Protein AF-A0A3N5I2E5-F1 (afdb_monomer_lite)

Sequence (181 aa):
MSFWFCRWCCCWPRWPGCSPPPSPIAPMSVATSPRKRFATESLMSSRHLLIALGVLLFNGLGLAAAVAEERPREEITATFSILAVDPETGTVGMAVASKYPAVGKVVGYVRAGVGGICTQHYHVPAWGEPALDALAAGAPPEQVIADLLRDDPGREMRQLAVIDMSGRAAVHNPTTAPPAS

pL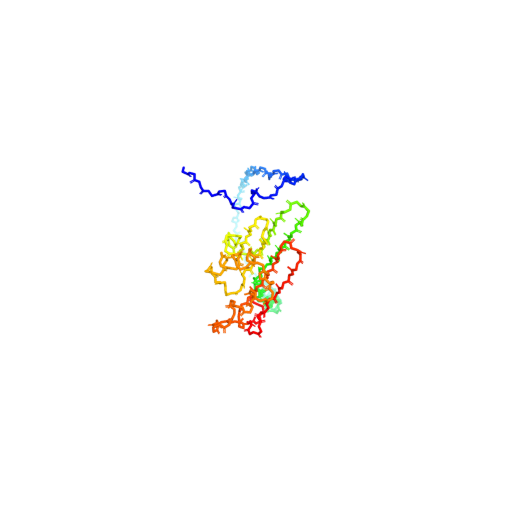DDT: mean 74.27, std 23.31, range [24.11, 98.44]

Secondary structure (DSSP, 8-state):
------TTSSSS---TT-PPPPPPPPPPPPPPPPPP---------HHHHHHHHHHHHHHHHHHHTT------------EEEEEEEETTTTEEEEEEEESSTTHHHHHEEEETTTEEEEEESS--GGGHHHHHHHHHTT--HHHHHHHHHTT-TTGGG-EEEEEETTS-EEEE--SSPPS--

Structure (mmCIF, N/CA/C/O backbone):
data_AF-A0A3N5I2E5-F1
#
_entry.id   AF-A0A3N5I2E5-F1
#
loop_
_atom_site.group_PDB
_atom_site.id
_atom_site.type_symbol
_atom_site.label_atom_id
_atom_site.label_alt_id
_atom_site.label_comp_id
_atom_site.label_asym_id
_atom_site.label_entity_id
_atom_site.label_seq_id
_atom_site.pdbx_PDB_ins_code
_atom_site.Cartn_x
_atom_site.Cartn_y
_atom_site.Cartn_z
_atom_site.occupancy
_atom_site.B_iso_or_equiv
_atom_site.auth_seq_id
_atom_site.auth_comp_id
_atom_site.auth_asym_id
_atom_site.auth_atom_id
_atom_site.pdbx_PDB_model_num
ATOM 1 N N . MET A 1 1 ? -15.569 26.258 -15.797 1.00 32.19 1 MET A N 1
ATOM 2 C CA . MET A 1 1 ? -15.384 24.811 -16.025 1.00 32.19 1 MET A CA 1
ATOM 3 C C . MET A 1 1 ? -14.815 24.208 -14.761 1.00 32.19 1 MET A C 1
ATOM 5 O O . MET A 1 1 ? -13.732 24.581 -14.337 1.00 32.19 1 MET A O 1
ATOM 9 N N . SER A 1 2 ? -15.651 23.408 -14.114 1.00 32.62 2 SER A N 1
ATOM 10 C CA . SER A 1 2 ? -15.457 22.771 -12.815 1.00 32.62 2 SER A CA 1
ATOM 11 C C . SER A 1 2 ? -14.614 21.494 -12.941 1.00 32.62 2 SER A C 1
ATOM 13 O O . SER A 1 2 ? -14.363 21.056 -14.058 1.00 32.62 2 SER A O 1
ATOM 15 N N . PHE A 1 3 ? -14.287 20.888 -11.793 1.00 27.39 3 PHE A N 1
ATOM 16 C CA . PHE A 1 3 ? -13.478 19.679 -11.545 1.00 27.39 3 PHE A CA 1
ATOM 17 C C . PHE A 1 3 ? -12.010 19.951 -11.253 1.00 27.39 3 PHE A C 1
ATOM 19 O O . PHE A 1 3 ? -11.222 20.035 -12.172 1.00 27.39 3 PHE A O 1
ATOM 26 N N . TRP A 1 4 ? -11.662 20.036 -9.967 1.00 24.11 4 TRP A N 1
ATOM 27 C CA . TRP A 1 4 ? -10.442 19.472 -9.361 1.00 24.11 4 TRP A CA 1
ATOM 28 C C . TRP A 1 4 ? -10.544 19.674 -7.838 1.00 24.11 4 TRP A C 1
ATOM 30 O O . TRP A 1 4 ? -9.707 20.303 -7.201 1.00 24.11 4 TRP A O 1
ATOM 40 N N . PHE A 1 5 ? -11.632 19.174 -7.238 1.00 24.61 5 PHE A N 1
ATOM 41 C CA . PHE A 1 5 ? -11.674 18.987 -5.790 1.00 24.61 5 PHE A CA 1
ATOM 42 C C . PHE A 1 5 ? -11.066 17.616 -5.516 1.00 24.61 5 PHE A C 1
ATOM 44 O O . PHE A 1 5 ? -11.591 16.582 -5.927 1.00 24.61 5 PHE A O 1
ATOM 51 N N . CYS A 1 6 ? -9.880 17.653 -4.927 1.00 29.64 6 CYS A N 1
ATOM 52 C CA . CYS A 1 6 ? -9.079 16.509 -4.542 1.00 29.64 6 CYS A CA 1
ATOM 53 C C . CYS A 1 6 ? -9.940 15.486 -3.773 1.00 29.64 6 CYS A C 1
ATOM 55 O O . CYS A 1 6 ? -10.712 15.871 -2.891 1.00 29.64 6 CYS A O 1
ATOM 57 N N . ARG A 1 7 ? -9.772 14.184 -4.056 1.00 31.27 7 ARG A N 1
ATOM 58 C CA . ARG A 1 7 ? -10.376 13.038 -3.333 1.00 31.27 7 ARG A CA 1
ATOM 59 C C . ARG A 1 7 ? -9.804 12.888 -1.905 1.00 31.27 7 ARG A C 1
ATOM 61 O O . ARG A 1 7 ? -9.588 11.791 -1.418 1.00 31.27 7 ARG A O 1
ATOM 68 N N . TRP A 1 8 ? -9.509 14.014 -1.263 1.00 34.16 8 TRP A N 1
ATOM 69 C CA . TRP A 1 8 ? -8.825 14.155 0.019 1.00 34.16 8 TRP A CA 1
ATOM 70 C C . TRP A 1 8 ? -9.787 14.573 1.141 1.00 34.16 8 TRP A C 1
ATOM 72 O O . TRP A 1 8 ? -9.574 14.214 2.289 1.00 34.16 8 TRP A O 1
ATOM 82 N N . CYS A 1 9 ? -10.876 15.289 0.835 1.00 28.34 9 CYS A N 1
ATOM 83 C CA . CYS A 1 9 ? -11.749 15.855 1.875 1.00 28.34 9 CYS A CA 1
ATOM 84 C C . CYS A 1 9 ? -12.952 14.992 2.289 1.00 28.34 9 CYS A C 1
ATOM 86 O O . CYS A 1 9 ? -13.606 15.331 3.268 1.00 28.34 9 CYS A O 1
ATOM 88 N N . CYS A 1 10 ? -13.300 13.915 1.580 1.00 33.41 10 CYS A N 1
ATOM 89 C CA . CYS A 1 10 ? -14.610 13.280 1.796 1.00 33.41 10 CYS A CA 1
ATOM 90 C C . CYS A 1 10 ? -14.682 12.256 2.945 1.00 33.41 10 CYS A C 1
ATOM 92 O O . CYS A 1 10 ? -15.793 11.897 3.316 1.00 33.41 10 CYS A O 1
ATOM 94 N N . CYS A 1 11 ? -13.564 11.810 3.531 1.00 35.84 11 CYS A N 1
ATOM 95 C CA . CYS A 1 11 ? -13.584 10.795 4.602 1.00 35.84 11 CYS A CA 1
ATOM 96 C C . CYS A 1 11 ? -13.120 11.284 5.981 1.00 35.84 11 CYS A C 1
ATOM 98 O O . CYS A 1 11 ? -13.102 10.492 6.915 1.00 35.84 11 CYS A O 1
ATOM 100 N N . TRP A 1 12 ? -12.770 12.563 6.145 1.00 31.47 12 TRP A N 1
ATOM 101 C CA . TRP A 1 12 ? -12.353 13.100 7.444 1.00 31.47 12 TRP A CA 1
ATOM 102 C C . TRP A 1 12 ? -13.343 14.155 7.948 1.00 31.47 12 TRP A C 1
ATOM 104 O O . TRP A 1 12 ? -13.479 15.213 7.324 1.00 31.47 12 TRP A O 1
ATOM 114 N N . PRO A 1 13 ? -14.029 13.926 9.083 1.00 37.22 13 PRO A N 1
ATOM 115 C CA . PRO A 1 13 ? -14.769 14.980 9.753 1.00 37.22 13 PRO A CA 1
ATOM 116 C C . PRO A 1 13 ? -13.789 16.058 10.251 1.00 37.22 13 PRO A C 1
ATOM 118 O O . PRO A 1 13 ? -13.082 15.878 11.233 1.00 37.22 13 PRO A O 1
ATOM 121 N N . ARG A 1 14 ? -13.746 17.180 9.522 1.00 36.53 14 ARG A N 1
ATOM 122 C CA . ARG A 1 14 ? -13.458 18.554 9.976 1.00 36.53 14 ARG A CA 1
ATOM 123 C C . ARG A 1 14 ? -12.361 18.712 11.048 1.00 36.53 14 ARG A C 1
ATOM 125 O O . ARG A 1 14 ? -12.647 18.747 12.238 1.00 36.53 14 ARG A O 1
ATOM 132 N N . TRP A 1 15 ? -11.128 18.974 10.610 1.00 32.91 15 TRP A N 1
ATOM 133 C CA . TRP A 1 15 ? -10.057 19.497 11.471 1.00 32.91 15 TRP A CA 1
ATOM 134 C C . TRP A 1 15 ? -10.360 20.942 11.925 1.00 32.91 15 TRP A C 1
ATOM 136 O O . TRP A 1 15 ? -10.515 21.823 11.072 1.00 32.91 15 TRP A O 1
ATOM 146 N N . PRO A 1 16 ? -10.436 21.238 13.234 1.00 36.44 16 PRO A N 1
ATOM 147 C CA . PRO A 1 16 ? -10.480 22.609 13.729 1.00 36.44 16 PRO A CA 1
ATOM 148 C C . PRO A 1 16 ? -9.058 23.195 13.726 1.00 36.44 16 PRO A C 1
ATOM 150 O O . PRO A 1 16 ? -8.233 22.811 14.546 1.00 36.44 16 PRO A O 1
ATOM 153 N N . GLY A 1 17 ? -8.750 24.115 12.801 1.00 41.75 17 GLY A N 1
ATOM 154 C CA . GLY A 1 17 ? -7.465 24.837 12.839 1.00 41.75 17 GLY A CA 1
ATOM 155 C C . GLY A 1 17 ? -6.918 25.418 11.532 1.00 41.75 17 GLY A C 1
ATOM 156 O O . GLY A 1 17 ? -5.898 26.099 11.572 1.00 41.75 17 GLY A O 1
ATOM 157 N N . CYS A 1 18 ? -7.546 25.198 10.372 1.00 33.31 18 CYS A N 1
ATOM 158 C CA . CYS A 1 18 ? -7.058 25.803 9.125 1.00 33.31 18 CYS A CA 1
ATOM 159 C C . CYS A 1 18 ? -7.437 27.290 9.022 1.00 33.31 18 CYS A C 1
ATOM 161 O O . CYS A 1 18 ? -8.560 27.632 8.652 1.00 33.31 18 CYS A O 1
ATOM 163 N N . SER A 1 19 ? -6.477 28.167 9.311 1.00 40.03 19 SER A N 1
ATOM 164 C CA . SER A 1 19 ? -6.535 29.599 8.994 1.00 40.03 19 SER A CA 1
ATOM 165 C C . SER 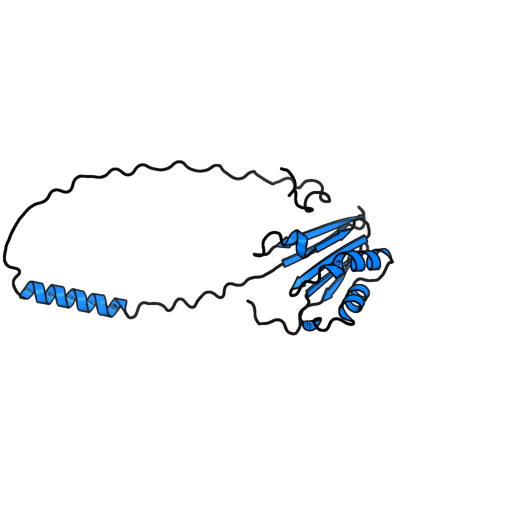A 1 19 ? -6.342 29.843 7.486 1.00 40.03 19 SER A C 1
ATOM 167 O O . SER A 1 19 ? -5.523 29.157 6.868 1.00 40.03 19 SER A O 1
ATOM 169 N N . PRO A 1 20 ? -7.032 30.824 6.873 1.00 54.69 20 PRO A N 1
ATOM 170 C CA . PRO A 1 20 ? -6.820 31.190 5.471 1.00 54.69 20 PRO A CA 1
ATOM 171 C C . PRO A 1 20 ? -5.484 31.940 5.249 1.00 54.69 20 PRO A C 1
ATOM 173 O O . PRO A 1 20 ? -4.975 32.568 6.181 1.00 54.69 20 PRO A O 1
ATOM 176 N N . PRO A 1 21 ? -4.910 31.902 4.027 1.00 53.44 21 PRO A N 1
ATOM 177 C CA . PRO A 1 21 ? -3.639 32.560 3.711 1.00 53.44 21 PRO A CA 1
ATOM 178 C C . PRO A 1 21 ? -3.754 34.100 3.646 1.00 53.44 21 PRO A C 1
ATOM 180 O O . PRO A 1 21 ? -4.813 34.617 3.282 1.00 53.44 21 PRO A O 1
ATOM 183 N N . PRO A 1 22 ? -2.673 34.846 3.962 1.00 55.88 22 PRO A N 1
ATOM 184 C CA . PRO A 1 22 ? -2.674 36.310 3.950 1.00 55.88 22 PRO A CA 1
ATOM 185 C C . PRO A 1 22 ? -2.624 36.914 2.532 1.00 55.88 22 PRO A C 1
ATOM 187 O O . PRO A 1 22 ? -2.110 36.313 1.590 1.00 55.88 22 PRO A O 1
ATOM 190 N N . SER A 1 23 ? -3.159 38.133 2.401 1.00 58.38 23 SER A N 1
ATOM 191 C CA . SER A 1 23 ? -3.277 38.913 1.157 1.00 58.38 23 SER A CA 1
ATOM 192 C C . SER A 1 23 ? -1.956 39.564 0.687 1.00 58.38 23 SER A C 1
ATOM 194 O O . SER A 1 23 ? -1.073 39.797 1.514 1.00 58.38 23 SER A O 1
ATOM 196 N N . PRO A 1 24 ? -1.817 39.930 -0.609 1.00 51.31 24 PRO A N 1
ATOM 197 C CA . PRO A 1 24 ? -0.571 40.466 -1.167 1.00 51.31 24 PRO A CA 1
ATOM 198 C C . PRO A 1 24 ? -0.292 41.934 -0.788 1.00 51.31 24 PRO A C 1
ATOM 200 O O . PRO A 1 24 ? -1.208 42.744 -0.655 1.00 51.31 24 PRO A O 1
ATOM 203 N N . ILE A 1 25 ? 0.998 42.266 -0.660 1.00 53.66 25 ILE A N 1
ATOM 204 C CA . ILE A 1 25 ? 1.548 43.582 -0.282 1.00 53.66 25 ILE A CA 1
ATOM 205 C C . ILE A 1 25 ? 1.692 44.492 -1.521 1.00 53.66 25 ILE A C 1
ATOM 207 O O . ILE A 1 25 ? 2.071 44.030 -2.596 1.00 53.66 25 ILE A O 1
ATOM 211 N N . ALA A 1 26 ? 1.408 45.791 -1.365 1.00 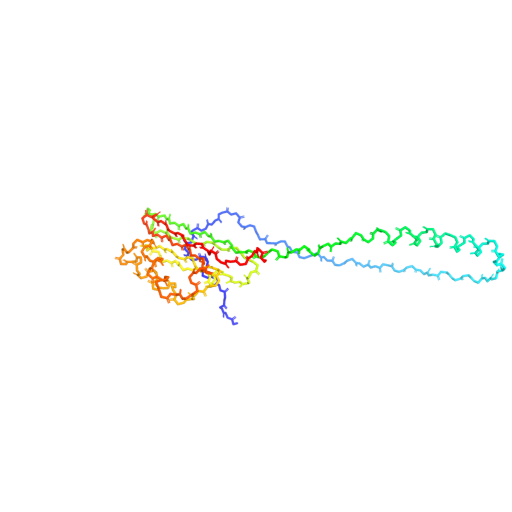43.16 26 ALA A N 1
ATOM 212 C CA . ALA A 1 26 ? 1.499 46.817 -2.412 1.00 43.16 26 ALA A CA 1
ATOM 213 C C . ALA A 1 26 ? 2.955 47.252 -2.734 1.00 43.16 26 ALA A C 1
ATOM 215 O O . ALA A 1 26 ? 3.814 47.200 -1.853 1.00 43.16 26 ALA A O 1
ATOM 216 N N . PRO A 1 27 ? 3.252 47.728 -3.963 1.00 47.66 27 PRO A N 1
ATOM 217 C CA . PRO A 1 27 ? 4.612 48.099 -4.365 1.00 47.66 27 PRO A CA 1
ATOM 218 C C . PRO A 1 27 ? 5.043 49.500 -3.882 1.00 47.66 27 PRO A C 1
ATOM 220 O O . PRO A 1 27 ? 4.277 50.461 -3.945 1.00 47.66 27 PRO A O 1
ATOM 223 N N . MET A 1 28 ? 6.307 49.621 -3.451 1.00 36.72 28 MET A N 1
ATOM 224 C CA . MET A 1 28 ? 6.987 50.890 -3.141 1.00 36.72 28 MET A CA 1
ATOM 225 C C . MET A 1 28 ? 7.496 51.590 -4.412 1.00 36.72 28 MET A C 1
ATOM 227 O O . MET A 1 28 ? 8.078 50.958 -5.292 1.00 36.72 28 MET A O 1
ATOM 231 N N . SER A 1 29 ? 7.329 52.913 -4.466 1.00 43.22 29 SER A N 1
ATOM 232 C CA . SER A 1 29 ? 7.839 53.787 -5.530 1.00 43.22 29 SER A CA 1
ATOM 233 C C . SER A 1 29 ? 9.276 54.242 -5.237 1.00 43.22 29 SER A C 1
ATOM 235 O O . SER A 1 29 ? 9.576 54.679 -4.126 1.00 43.22 29 SER A O 1
ATOM 237 N N . VAL A 1 30 ? 10.163 54.148 -6.232 1.00 50.06 30 VAL A N 1
ATOM 238 C CA . VAL A 1 30 ? 11.573 54.570 -6.155 1.00 50.06 30 VAL A CA 1
ATOM 239 C C . VAL A 1 30 ? 11.712 56.007 -6.660 1.00 50.06 30 VAL A C 1
ATOM 241 O O . VAL A 1 30 ? 11.381 56.306 -7.806 1.00 50.06 30 VAL A O 1
ATOM 244 N N . ALA A 1 31 ? 12.251 56.892 -5.821 1.00 41.72 31 ALA A N 1
ATOM 245 C CA . ALA A 1 31 ? 12.605 58.260 -6.188 1.00 41.72 31 ALA A CA 1
ATOM 246 C C . ALA A 1 31 ? 14.032 58.323 -6.764 1.00 41.72 31 ALA A C 1
ATOM 248 O O . ALA A 1 31 ? 14.993 57.897 -6.125 1.00 41.72 31 ALA A O 1
ATOM 249 N N . THR A 1 32 ? 14.189 58.886 -7.961 1.00 46.56 32 THR A N 1
ATOM 250 C CA . THR A 1 32 ? 15.493 59.137 -8.594 1.00 46.56 32 THR A CA 1
ATOM 251 C C . THR A 1 32 ? 15.993 60.546 -8.275 1.00 46.56 32 THR A C 1
ATOM 253 O O . THR A 1 32 ? 15.277 61.516 -8.526 1.00 46.56 32 THR A O 1
ATOM 256 N N . SER A 1 33 ? 17.228 60.683 -7.779 1.00 41.19 33 SER A N 1
ATOM 257 C CA . SER A 1 33 ? 17.887 61.983 -7.579 1.00 41.19 33 SER A CA 1
ATOM 258 C C . SER A 1 33 ? 18.795 62.367 -8.767 1.00 41.19 33 SER A C 1
ATOM 260 O O . SER A 1 33 ? 19.273 61.485 -9.490 1.00 41.19 33 SER A O 1
ATOM 262 N N . PRO A 1 34 ? 19.055 63.669 -9.013 1.00 44.50 34 PRO A N 1
ATOM 263 C CA . PRO A 1 34 ? 19.773 64.117 -10.204 1.00 44.50 34 PRO A CA 1
ATOM 264 C C . PRO A 1 34 ? 21.297 64.070 -10.010 1.00 44.50 34 PRO A C 1
ATOM 266 O O . PRO A 1 34 ? 21.839 64.624 -9.053 1.00 44.50 34 PRO A O 1
ATOM 269 N N . ARG A 1 35 ? 22.011 63.470 -10.971 1.00 44.97 35 ARG A N 1
ATOM 270 C CA . ARG A 1 35 ? 23.482 63.495 -11.046 1.00 44.97 35 ARG A CA 1
ATOM 271 C C . ARG A 1 35 ? 23.984 64.884 -11.441 1.00 44.97 35 ARG A C 1
ATOM 273 O O . ARG A 1 35 ? 23.718 65.343 -12.550 1.00 44.97 35 ARG A O 1
ATOM 280 N N . LYS A 1 36 ? 24.800 65.504 -10.587 1.00 36.62 36 LYS A N 1
ATOM 281 C CA . LYS A 1 36 ? 25.665 66.623 -10.987 1.00 36.62 36 LYS A CA 1
ATOM 282 C C . LYS A 1 36 ? 26.907 66.084 -11.695 1.00 36.62 36 LYS A C 1
ATOM 284 O O . LYS A 1 36 ? 27.522 65.121 -11.244 1.00 36.62 36 LYS A O 1
ATOM 289 N N . ARG A 1 37 ? 27.255 66.716 -12.812 1.00 46.88 37 ARG A N 1
ATOM 290 C CA . ARG A 1 37 ? 28.451 66.450 -13.613 1.00 46.88 37 ARG A CA 1
ATOM 291 C C . ARG A 1 37 ? 29.415 67.615 -13.380 1.00 46.88 37 ARG A C 1
ATOM 293 O O . ARG A 1 37 ? 29.019 68.754 -13.595 1.00 46.88 37 ARG A O 1
ATOM 300 N N . PHE A 1 38 ? 30.642 67.334 -12.949 1.00 44.06 38 PHE A N 1
ATOM 301 C CA . PHE A 1 38 ? 31.738 68.302 -12.961 1.00 44.06 38 PHE A CA 1
ATOM 302 C C . PHE A 1 38 ? 32.917 67.715 -13.743 1.00 44.06 38 PHE A C 1
ATOM 304 O O . PHE A 1 38 ? 33.423 66.640 -13.428 1.00 44.06 38 PHE A O 1
ATOM 311 N N . ALA A 1 39 ? 33.259 68.431 -14.812 1.00 38.62 39 ALA A N 1
ATOM 312 C CA . ALA A 1 39 ? 34.535 68.444 -15.523 1.00 38.62 39 ALA A CA 1
ATOM 313 C C . ALA A 1 39 ? 35.642 68.938 -14.551 1.00 38.62 39 ALA A C 1
ATOM 315 O O . ALA A 1 39 ? 35.303 69.533 -13.533 1.00 38.62 39 ALA A O 1
ATOM 316 N N . THR A 1 40 ? 36.954 68.791 -14.714 1.00 42.72 40 THR A N 1
ATOM 317 C CA . THR A 1 40 ? 37.866 68.322 -15.768 1.00 42.72 40 THR A CA 1
ATOM 318 C C . THR A 1 40 ? 39.263 68.311 -15.126 1.00 42.72 40 THR A C 1
ATOM 320 O O . THR A 1 40 ? 39.515 69.118 -14.240 1.00 42.72 40 THR A O 1
ATOM 323 N N . GLU A 1 41 ? 40.149 67.457 -15.646 1.00 41.53 41 GLU A N 1
ATOM 324 C CA . GLU A 1 41 ? 41.619 67.589 -15.649 1.00 41.53 41 GLU A CA 1
ATOM 325 C C . GLU A 1 41 ? 42.392 67.590 -14.316 1.00 41.53 41 GLU A C 1
ATOM 327 O O . GLU A 1 41 ? 42.255 68.462 -13.469 1.00 41.53 41 GLU A O 1
ATOM 332 N N . SER A 1 42 ? 43.337 66.650 -14.193 1.00 46.81 42 SER A N 1
ATOM 333 C CA . SER A 1 42 ? 44.779 66.960 -14.207 1.00 46.81 42 SER A CA 1
ATOM 334 C C . SER A 1 42 ? 45.601 65.805 -13.607 1.00 46.81 42 SER A C 1
ATOM 336 O O . SER A 1 42 ? 45.425 65.420 -12.455 1.00 46.81 42 SER A O 1
ATOM 338 N N . LEU A 1 43 ? 46.503 65.260 -14.433 1.00 55.22 43 LEU A N 1
ATOM 339 C CA . LEU A 1 43 ? 47.771 64.607 -14.071 1.00 55.22 43 LEU A CA 1
ATOM 340 C C . LEU A 1 43 ? 47.733 63.549 -12.946 1.00 55.22 43 LEU A C 1
ATOM 342 O O . LEU A 1 43 ? 48.174 63.773 -11.819 1.00 55.22 43 LEU A O 1
ATOM 346 N N . MET A 1 44 ? 47.326 62.322 -13.291 1.00 54.50 44 MET A N 1
ATOM 347 C CA . MET A 1 44 ? 47.504 61.154 -12.423 1.00 54.50 44 MET A CA 1
ATOM 348 C C . MET A 1 44 ? 48.978 60.713 -12.442 1.00 54.50 44 MET A C 1
ATOM 350 O O . MET A 1 44 ? 49.405 59.918 -13.274 1.00 54.50 44 MET A O 1
ATOM 354 N N . SER A 1 45 ? 49.769 61.292 -11.534 1.00 68.75 45 SER A N 1
ATOM 355 C CA . SER A 1 45 ? 51.161 60.922 -11.249 1.00 68.75 45 SER A CA 1
ATOM 356 C C . SER A 1 45 ? 51.315 59.400 -11.136 1.00 68.75 45 SER A C 1
ATOM 358 O O . SER A 1 45 ? 50.549 58.752 -10.418 1.00 68.75 45 SER A O 1
ATOM 360 N N . SER A 1 46 ? 52.323 58.832 -11.812 1.00 60.62 46 SER A N 1
ATOM 361 C CA . SER A 1 46 ? 52.598 57.386 -11.935 1.00 60.62 46 SER A CA 1
ATOM 362 C C . SER A 1 46 ? 52.634 56.623 -10.603 1.00 60.62 46 SER A C 1
ATOM 364 O O . SER A 1 46 ? 52.465 55.407 -10.571 1.00 60.62 46 SER A O 1
ATOM 366 N N . ARG A 1 47 ? 52.788 57.332 -9.481 1.00 61.88 47 ARG A N 1
ATOM 367 C CA . ARG A 1 47 ? 52.722 56.786 -8.119 1.00 61.88 47 ARG A CA 1
ATOM 368 C C . ARG A 1 47 ? 51.307 56.338 -7.733 1.00 61.88 47 ARG A C 1
ATOM 370 O O . ARG A 1 47 ? 51.161 55.325 -7.062 1.00 61.88 47 ARG A O 1
ATOM 377 N N . HIS A 1 48 ? 50.269 57.030 -8.197 1.00 61.28 48 HIS A N 1
ATOM 378 C CA . HIS A 1 48 ? 48.872 56.653 -7.954 1.00 61.28 48 HIS A CA 1
ATOM 379 C C . HIS A 1 48 ? 48.428 55.483 -8.833 1.00 61.28 48 HIS A C 1
ATOM 381 O O . HIS A 1 48 ? 47.626 54.668 -8.389 1.00 61.28 48 HIS A O 1
ATOM 387 N N . LEU A 1 49 ? 48.996 55.353 -10.038 1.00 62.59 49 LEU A N 1
ATOM 388 C CA . LEU A 1 49 ? 48.744 54.211 -10.918 1.00 62.59 49 LEU A CA 1
ATOM 389 C C . LEU A 1 49 ? 49.319 52.918 -10.323 1.00 62.59 49 LEU A C 1
ATOM 391 O O . LEU A 1 49 ? 48.637 51.901 -10.308 1.00 62.59 49 LEU A O 1
ATOM 395 N N . LEU A 1 50 ? 50.534 52.970 -9.765 1.00 67.44 50 LEU A N 1
ATOM 396 C CA . LEU A 1 50 ? 51.160 51.816 -9.109 1.00 67.44 50 LEU A CA 1
ATOM 397 C C . LEU A 1 50 ? 50.456 51.426 -7.802 1.00 67.44 50 LEU A C 1
ATOM 399 O O . LEU A 1 50 ? 50.303 50.238 -7.532 1.00 67.44 50 LEU A O 1
ATOM 403 N N . ILE A 1 51 ? 49.976 52.399 -7.019 1.00 72.62 51 ILE A N 1
ATOM 404 C CA . ILE A 1 51 ? 49.173 52.119 -5.819 1.00 72.62 51 ILE A CA 1
ATOM 405 C C . ILE A 1 51 ? 47.816 51.518 -6.210 1.00 72.62 51 ILE A C 1
ATOM 407 O O . ILE A 1 51 ? 47.415 50.515 -5.629 1.00 72.62 51 ILE A O 1
ATOM 411 N N . ALA A 1 52 ? 47.133 52.063 -7.220 1.00 67.94 52 ALA A N 1
ATOM 412 C CA . ALA A 1 52 ? 45.867 51.511 -7.705 1.00 67.94 52 ALA A CA 1
ATOM 413 C C . ALA A 1 52 ? 46.036 50.086 -8.263 1.00 67.94 52 ALA A C 1
ATOM 415 O O . ALA A 1 52 ? 45.223 49.213 -7.964 1.00 67.94 52 ALA A O 1
ATOM 416 N N . LEU A 1 53 ? 47.118 49.825 -9.007 1.00 68.50 53 LEU A N 1
ATOM 417 C CA . LEU A 1 53 ? 47.444 48.496 -9.530 1.00 68.50 53 LEU A CA 1
ATOM 418 C C . LEU A 1 53 ? 47.795 47.513 -8.402 1.00 68.50 53 LEU A C 1
ATOM 420 O O . LEU A 1 53 ? 47.334 46.377 -8.414 1.00 68.50 53 LEU A O 1
ATOM 424 N N . GLY A 1 54 ? 48.555 47.958 -7.397 1.00 69.06 54 GLY A N 1
ATOM 425 C CA . GLY A 1 54 ? 48.889 47.163 -6.215 1.00 69.06 54 GLY A CA 1
ATOM 426 C C . GLY A 1 54 ? 47.663 46.816 -5.370 1.00 69.06 54 GLY A C 1
ATOM 427 O O . GLY A 1 54 ? 47.519 45.672 -4.956 1.00 69.06 54 GLY A O 1
ATOM 428 N N . VAL A 1 55 ? 46.734 47.758 -5.177 1.00 71.94 55 VAL A N 1
ATOM 429 C CA . VAL A 1 55 ? 45.456 47.519 -4.483 1.00 71.94 55 VAL A CA 1
ATOM 430 C C . VAL A 1 55 ? 44.567 46.560 -5.282 1.00 71.94 55 VAL A C 1
ATOM 432 O O . VAL A 1 55 ? 43.970 45.665 -4.688 1.00 71.94 55 VAL A O 1
ATOM 435 N N . LEU A 1 56 ? 44.509 46.686 -6.612 1.00 65.25 56 LEU A N 1
ATOM 436 C CA . LEU A 1 56 ? 43.773 45.758 -7.481 1.00 65.25 56 LEU A CA 1
ATOM 437 C C . LEU A 1 56 ? 44.359 44.339 -7.448 1.00 65.25 56 LEU A C 1
ATOM 439 O O . LEU A 1 56 ? 43.603 43.377 -7.357 1.00 65.25 56 LEU A O 1
ATOM 443 N N . LEU A 1 57 ? 45.688 44.198 -7.464 1.00 64.94 57 LEU A N 1
ATOM 444 C CA . LEU A 1 57 ? 46.364 42.899 -7.372 1.00 64.94 57 LEU A CA 1
ATOM 445 C C . LEU A 1 57 ? 46.238 42.277 -5.971 1.00 64.94 57 LEU A C 1
ATOM 447 O O . LEU A 1 57 ? 45.998 41.078 -5.860 1.00 64.94 57 LEU A O 1
ATOM 451 N N . PHE A 1 58 ? 46.325 43.082 -4.907 1.00 62.72 58 PHE A N 1
ATOM 452 C CA . PHE A 1 58 ? 46.185 42.624 -3.519 1.00 62.72 58 PHE A CA 1
ATOM 453 C C . PHE A 1 58 ? 44.751 42.171 -3.197 1.00 62.72 58 PHE A C 1
ATOM 455 O O . PHE A 1 58 ? 44.562 41.143 -2.552 1.00 62.72 58 PHE A O 1
ATOM 462 N N . ASN A 1 59 ? 43.732 42.882 -3.698 1.00 58.47 59 ASN A N 1
ATOM 463 C CA . ASN A 1 59 ? 42.329 42.468 -3.551 1.00 58.47 59 ASN A CA 1
ATOM 464 C C . ASN A 1 59 ? 41.931 41.353 -4.538 1.00 58.47 59 ASN A C 1
ATOM 466 O O . ASN A 1 59 ? 41.084 40.525 -4.212 1.00 58.47 59 ASN A O 1
ATOM 470 N N . GLY A 1 60 ? 42.550 41.288 -5.722 1.00 56.31 60 GLY A N 1
ATOM 471 C CA . GLY A 1 60 ? 42.290 40.244 -6.719 1.00 56.31 60 GLY A CA 1
ATOM 472 C C . GLY A 1 60 ? 42.824 38.868 -6.312 1.00 56.31 60 GLY A C 1
ATOM 473 O O . GLY A 1 60 ? 42.161 37.860 -6.555 1.00 56.31 60 GLY A O 1
ATOM 474 N N . LEU A 1 61 ? 43.976 38.815 -5.631 1.00 54.25 61 LEU A N 1
ATOM 475 C CA . LEU A 1 61 ? 44.565 37.555 -5.161 1.00 54.25 61 LEU A CA 1
ATOM 476 C C . LEU A 1 61 ? 43.777 36.934 -3.992 1.00 54.25 61 LEU A C 1
ATOM 478 O O . LEU A 1 61 ? 43.742 35.714 -3.855 1.00 54.25 61 LEU A O 1
ATOM 482 N N . GLY A 1 62 ? 43.095 37.758 -3.188 1.00 49.66 62 GLY A N 1
ATOM 483 C CA . GLY A 1 62 ? 42.207 37.294 -2.116 1.00 49.66 62 GLY A CA 1
ATOM 484 C C . GLY A 1 62 ? 40.852 36.765 -2.604 1.00 49.66 62 GLY A C 1
ATOM 485 O O . GLY A 1 62 ? 40.245 35.938 -1.927 1.00 49.66 62 GLY A O 1
ATOM 486 N N . LEU A 1 63 ? 40.385 37.193 -3.784 1.00 51.16 63 LEU A N 1
ATOM 487 C CA . LEU A 1 63 ? 39.086 36.782 -4.332 1.00 51.16 63 LEU A CA 1
ATOM 488 C C . LEU A 1 63 ? 39.131 35.401 -5.008 1.00 51.16 63 LEU A C 1
ATOM 490 O O . LEU A 1 63 ? 38.134 34.685 -5.001 1.00 51.16 63 LEU A O 1
ATOM 494 N N . ALA A 1 64 ? 40.283 34.994 -5.548 1.00 52.09 64 ALA A N 1
ATOM 495 C CA . ALA A 1 64 ? 40.425 33.695 -6.210 1.00 52.09 64 ALA A CA 1
ATOM 496 C C . ALA A 1 64 ? 40.371 32.505 -5.232 1.00 52.09 64 ALA A C 1
ATOM 498 O O . ALA A 1 64 ? 39.905 31.432 -5.601 1.00 52.09 64 ALA A O 1
ATOM 499 N N . ALA A 1 65 ? 40.816 32.688 -3.983 1.00 53.16 65 ALA A N 1
ATOM 500 C CA . ALA A 1 65 ? 40.853 31.617 -2.982 1.00 53.16 65 ALA A CA 1
ATOM 501 C C . ALA A 1 65 ? 39.523 31.419 -2.228 1.00 53.16 65 ALA A C 1
ATOM 503 O O . ALA A 1 65 ? 39.342 30.399 -1.571 1.00 53.16 65 ALA A O 1
ATOM 504 N N . ALA A 1 66 ? 38.601 32.384 -2.309 1.00 51.62 66 ALA A N 1
ATOM 505 C CA . ALA A 1 66 ? 37.343 32.384 -1.558 1.00 51.62 66 ALA A CA 1
ATOM 506 C C . ALA A 1 66 ? 36.123 31.991 -2.401 1.00 51.62 66 ALA A C 1
ATOM 508 O O . ALA A 1 66 ? 34.988 32.152 -1.949 1.00 51.62 66 ALA A O 1
ATOM 509 N N . VAL A 1 67 ? 36.330 31.447 -3.604 1.00 54.88 67 VAL A N 1
ATOM 510 C CA . VAL A 1 67 ? 35.273 30.696 -4.283 1.00 54.88 67 VAL A CA 1
ATOM 511 C C . VAL A 1 67 ? 35.171 29.360 -3.556 1.00 54.88 67 VAL A C 1
ATOM 513 O O . VAL A 1 67 ? 35.746 28.355 -3.965 1.00 54.88 67 VAL A O 1
ATOM 516 N N . ALA A 1 68 ? 34.519 29.390 -2.393 1.00 62.38 68 ALA A N 1
ATOM 517 C CA . ALA A 1 68 ? 34.058 28.194 -1.725 1.00 62.38 68 ALA A CA 1
ATOM 518 C C . ALA A 1 68 ? 33.278 27.397 -2.771 1.00 62.38 68 ALA A C 1
ATOM 520 O O . ALA A 1 68 ? 32.311 27.894 -3.348 1.00 62.38 68 ALA A O 1
ATOM 521 N N . GLU A 1 69 ? 33.770 26.205 -3.078 1.00 57.16 69 GLU A N 1
ATOM 522 C CA . GLU A 1 69 ? 33.103 25.271 -3.964 1.00 57.16 69 GLU A CA 1
ATOM 523 C C . GLU A 1 69 ? 31.760 24.918 -3.303 1.00 57.16 69 GLU A C 1
ATOM 525 O O . GLU A 1 69 ? 31.693 24.072 -2.409 1.00 57.16 69 GLU A O 1
ATOM 530 N N . GLU A 1 70 ? 30.685 25.626 -3.664 1.00 60.03 70 GLU A N 1
ATOM 531 C CA . GLU A 1 70 ? 29.332 25.217 -3.306 1.00 60.03 70 GLU A CA 1
ATOM 532 C C . GLU A 1 70 ? 29.079 23.893 -4.021 1.00 60.03 70 GLU A C 1
ATOM 534 O O . GLU A 1 70 ? 28.677 23.849 -5.184 1.00 60.03 70 GLU A O 1
ATOM 539 N N . ARG A 1 71 ? 29.376 22.784 -3.337 1.00 59.22 71 ARG A N 1
ATOM 540 C CA . ARG A 1 71 ? 28.969 21.461 -3.798 1.00 59.22 71 ARG A CA 1
ATOM 541 C C . ARG A 1 71 ? 27.460 21.530 -4.032 1.00 59.22 71 ARG A C 1
ATOM 543 O O . ARG A 1 71 ? 26.757 21.915 -3.092 1.00 59.22 71 ARG A O 1
ATOM 550 N N . PRO A 1 72 ? 26.957 21.180 -5.231 1.00 64.75 72 PRO A N 1
ATOM 551 C CA . PRO A 1 72 ? 25.527 21.161 -5.483 1.00 64.75 72 PRO A CA 1
ATOM 552 C C . PRO A 1 72 ? 24.863 20.384 -4.355 1.00 64.75 72 PRO A C 1
ATOM 554 O O . PRO A 1 72 ? 25.226 19.234 -4.097 1.00 64.75 72 PRO A O 1
ATOM 557 N N . ARG A 1 73 ? 23.961 21.039 -3.620 1.00 66.75 73 ARG A N 1
ATOM 558 C CA . ARG A 1 73 ? 23.165 20.353 -2.611 1.00 66.75 73 ARG A CA 1
ATOM 559 C C . ARG A 1 73 ? 22.337 19.342 -3.386 1.00 66.75 73 ARG A C 1
ATOM 561 O O . ARG A 1 73 ? 21.468 19.747 -4.151 1.00 66.75 73 ARG A O 1
ATOM 568 N N . GLU A 1 74 ? 22.682 18.066 -3.254 1.00 70.06 74 GLU A N 1
ATOM 569 C CA . GLU A 1 74 ? 21.933 16.970 -3.860 1.00 70.06 74 GLU A CA 1
ATOM 570 C C . GLU A 1 74 ? 20.458 17.188 -3.510 1.00 70.06 74 GLU A C 1
ATOM 572 O O . GLU A 1 74 ? 20.110 17.399 -2.342 1.00 70.06 74 GLU A O 1
ATOM 577 N N . GLU A 1 75 ? 19.619 17.343 -4.533 1.00 71.62 75 GLU A N 1
ATOM 578 C CA . GLU A 1 75 ? 18.266 17.865 -4.375 1.00 71.62 75 GLU A CA 1
ATOM 579 C C . GLU A 1 75 ? 17.327 16.750 -3.900 1.00 71.62 75 GLU A C 1
ATOM 581 O O . GLU A 1 75 ? 16.454 16.315 -4.644 1.00 71.62 75 GLU A O 1
ATOM 586 N N . ILE A 1 76 ? 17.507 16.323 -2.642 1.00 70.19 76 ILE A N 1
ATOM 587 C CA . ILE A 1 76 ? 16.798 15.196 -2.019 1.00 70.19 76 ILE A CA 1
ATOM 588 C C . ILE A 1 76 ? 15.297 15.286 -2.315 1.00 70.19 76 ILE A C 1
ATOM 590 O O . ILE A 1 76 ? 14.591 16.163 -1.800 1.00 70.19 76 ILE A O 1
ATOM 594 N N . THR A 1 77 ? 14.799 14.349 -3.119 1.00 80.94 77 THR A N 1
ATOM 595 C CA . THR A 1 77 ? 13.393 14.253 -3.495 1.00 80.94 77 THR A CA 1
ATOM 596 C C . THR A 1 77 ? 12.786 12.992 -2.895 1.00 80.94 77 THR A C 1
ATOM 598 O O . THR A 1 77 ? 12.913 11.886 -3.408 1.00 80.94 77 THR A O 1
ATOM 601 N N . ALA A 1 78 ? 12.057 13.170 -1.795 1.00 85.38 78 ALA A N 1
ATOM 602 C CA . ALA A 1 78 ? 11.402 12.082 -1.077 1.00 85.38 78 ALA A CA 1
ATOM 603 C C . ALA A 1 78 ? 9.871 12.136 -1.198 1.00 85.38 78 ALA A C 1
ATOM 605 O O . ALA A 1 78 ? 9.268 13.193 -1.404 1.00 85.38 78 ALA A O 1
ATOM 606 N N . THR A 1 79 ? 9.241 10.972 -1.035 1.00 89.56 79 THR A N 1
ATOM 607 C CA . THR A 1 79 ? 7.790 10.831 -0.865 1.00 89.56 79 THR A CA 1
ATOM 608 C C . THR A 1 79 ? 7.514 10.057 0.416 1.00 89.56 79 THR A C 1
ATOM 610 O O . THR A 1 79 ? 8.006 8.945 0.590 1.00 89.56 79 THR A O 1
ATOM 613 N N . PHE A 1 80 ? 6.707 10.637 1.298 1.00 91.62 80 PHE A N 1
ATOM 614 C CA . PHE A 1 80 ? 6.272 10.018 2.547 1.00 91.62 80 PHE A CA 1
ATOM 615 C C . PHE A 1 80 ? 4.774 9.763 2.476 1.00 91.62 80 PHE A C 1
ATOM 617 O O . PHE A 1 80 ? 4.035 10.639 2.027 1.00 91.62 80 PHE A O 1
ATOM 624 N N . SER A 1 81 ? 4.319 8.603 2.940 1.00 93.44 81 SER A N 1
ATOM 625 C CA . SER A 1 81 ? 2.896 8.305 3.081 1.00 93.44 81 SER A CA 1
ATOM 626 C C . SER A 1 81 ? 2.587 7.673 4.433 1.00 93.44 81 SER A C 1
ATOM 628 O O . SER A 1 81 ? 3.460 7.102 5.084 1.00 93.44 81 SER A O 1
ATOM 630 N N . ILE A 1 82 ? 1.335 7.811 4.859 1.00 95.25 82 ILE A N 1
ATOM 631 C CA . ILE A 1 82 ? 0.790 7.193 6.064 1.00 95.25 82 ILE A CA 1
ATOM 632 C C . ILE A 1 82 ? -0.610 6.666 5.767 1.00 95.25 82 ILE A C 1
ATOM 634 O O . ILE A 1 82 ? -1.396 7.336 5.093 1.00 95.25 82 ILE A O 1
ATOM 638 N N . LEU A 1 83 ? -0.907 5.483 6.295 1.00 96.06 83 LEU A N 1
ATOM 639 C CA . LEU A 1 83 ? -2.228 4.871 6.314 1.00 96.06 83 LEU A CA 1
ATOM 640 C C . LEU A 1 83 ? -2.669 4.705 7.765 1.00 96.06 83 LEU A C 1
ATOM 642 O O . LEU A 1 83 ? -1.864 4.334 8.618 1.00 96.06 83 LEU A O 1
ATOM 646 N N . ALA A 1 84 ? -3.941 4.969 8.031 1.00 96.31 84 ALA A N 1
ATOM 647 C CA . ALA A 1 84 ? -4.535 4.767 9.342 1.00 96.31 84 ALA A CA 1
ATOM 648 C C . ALA A 1 84 ? -5.966 4.257 9.195 1.00 96.31 84 ALA A C 1
ATOM 650 O O . ALA A 1 84 ? -6.700 4.693 8.305 1.00 96.31 84 ALA A O 1
ATOM 651 N N . VAL A 1 85 ? -6.360 3.363 10.094 1.00 96.75 85 VAL A N 1
ATOM 652 C CA . VAL A 1 85 ? -7.734 2.879 10.218 1.00 96.75 85 VAL A CA 1
ATOM 653 C C . VAL A 1 85 ? -8.243 3.153 11.621 1.00 96.75 85 VAL A C 1
ATOM 655 O O . VAL A 1 85 ? -7.482 3.143 12.586 1.00 96.75 85 VAL A O 1
ATOM 658 N N . ASP A 1 86 ? -9.543 3.373 11.708 1.00 96.31 86 ASP A N 1
ATOM 659 C CA . ASP A 1 86 ? -10.306 3.368 12.941 1.00 96.31 86 ASP A CA 1
ATOM 660 C C . ASP A 1 86 ? -11.322 2.214 12.850 1.00 96.31 86 ASP A C 1
ATOM 662 O O . ASP A 1 86 ? -12.332 2.340 12.142 1.00 96.31 86 ASP A O 1
ATOM 666 N N . PRO A 1 87 ? -11.047 1.071 13.510 1.00 93.19 87 PRO A N 1
ATOM 667 C CA . PRO A 1 87 ? -11.927 -0.093 13.485 1.00 93.19 87 PRO A CA 1
ATOM 668 C C . PRO A 1 87 ? -13.298 0.168 14.118 1.00 93.19 87 PRO A C 1
ATOM 670 O O . PRO A 1 87 ? -14.267 -0.485 13.740 1.00 93.19 87 PRO A O 1
ATOM 673 N N . GLU A 1 88 ? -13.398 1.110 15.064 1.00 94.56 88 GLU A N 1
ATOM 674 C CA . GLU A 1 88 ? -14.649 1.397 15.775 1.00 94.56 88 GLU A CA 1
ATOM 675 C C . GLU A 1 88 ? -15.637 2.137 14.873 1.00 94.56 88 GLU A C 1
ATOM 677 O O . GLU A 1 88 ? -16.829 1.830 14.859 1.00 94.56 88 GLU A O 1
ATOM 682 N N . THR A 1 89 ? -15.141 3.094 14.084 1.00 93.94 89 THR A N 1
ATOM 683 C CA . THR A 1 89 ? -15.981 3.885 13.170 1.00 93.94 89 THR A CA 1
ATOM 684 C C . THR A 1 89 ? -16.027 3.334 11.747 1.00 93.94 89 THR A C 1
ATOM 686 O O . THR A 1 89 ? -16.817 3.808 10.930 1.00 93.94 89 THR A O 1
ATOM 689 N N . GLY A 1 90 ? -15.189 2.348 11.418 1.00 92.38 90 GLY A N 1
ATOM 690 C CA . GLY A 1 90 ? -15.057 1.836 10.054 1.00 92.38 90 GLY A CA 1
ATOM 691 C C . GLY A 1 90 ? -14.331 2.802 9.107 1.00 92.38 90 GLY A C 1
ATOM 692 O O . GLY A 1 90 ? -14.405 2.647 7.883 1.00 92.38 90 GLY A O 1
ATOM 693 N N . THR A 1 91 ? -13.652 3.816 9.651 1.00 95.31 91 THR A N 1
ATOM 694 C CA . THR A 1 91 ? -13.005 4.876 8.869 1.00 95.31 91 THR A CA 1
ATOM 695 C C . THR A 1 91 ? -11.588 4.473 8.480 1.00 95.31 91 THR A C 1
ATOM 697 O O . THR A 1 91 ? -10.848 3.891 9.266 1.00 95.31 91 THR A O 1
ATOM 700 N N . VAL A 1 92 ? -11.176 4.840 7.269 1.00 95.31 92 VAL A N 1
ATOM 701 C CA . VAL A 1 92 ? -9.788 4.733 6.809 1.00 95.31 92 VAL A CA 1
ATOM 702 C C . VAL A 1 92 ? -9.337 6.072 6.244 1.00 95.31 92 VAL A C 1
ATOM 704 O O . VAL A 1 92 ? -10.098 6.774 5.572 1.00 95.31 92 VAL A O 1
ATOM 707 N N . GLY A 1 93 ? -8.092 6.433 6.530 1.00 94.06 93 GLY A N 1
ATOM 708 C CA . GLY A 1 93 ? -7.460 7.655 6.067 1.00 94.06 93 GLY A CA 1
ATOM 709 C C . GLY A 1 93 ? -6.070 7.393 5.508 1.00 94.06 93 GLY A C 1
ATOM 710 O O . GLY A 1 93 ? -5.388 6.437 5.878 1.00 94.06 93 GLY A O 1
ATOM 711 N N . MET A 1 94 ? -5.649 8.286 4.619 1.00 94.31 94 MET A N 1
ATOM 712 C CA . MET A 1 94 ? -4.303 8.295 4.073 1.00 94.31 94 MET A CA 1
ATOM 713 C C . MET A 1 94 ? -3.825 9.729 3.873 1.00 94.31 94 MET A C 1
ATOM 715 O O . MET A 1 94 ? -4.587 10.571 3.395 1.00 94.31 94 MET A O 1
ATOM 719 N N . ALA A 1 95 ? -2.550 9.985 4.158 1.00 93.62 95 ALA A N 1
ATOM 720 C CA . ALA A 1 95 ? -1.877 11.213 3.756 1.00 93.62 95 ALA A CA 1
ATOM 721 C C . ALA A 1 95 ? -0.562 10.913 3.028 1.00 93.62 95 ALA A C 1
ATOM 723 O O . ALA A 1 95 ? 0.102 9.921 3.315 1.00 93.62 95 ALA A O 1
ATOM 724 N N . VAL A 1 96 ? -0.190 11.778 2.079 1.00 92.19 96 VAL A N 1
ATOM 725 C CA . VAL A 1 96 ? 1.056 11.679 1.306 1.00 92.19 96 VAL A CA 1
ATOM 726 C C . VAL A 1 96 ? 1.670 13.069 1.162 1.00 92.19 96 VAL A C 1
ATOM 728 O O . VAL A 1 96 ? 0.962 14.019 0.826 1.00 92.19 96 VAL A O 1
ATOM 731 N N . ALA A 1 97 ? 2.978 13.182 1.379 1.00 91.81 97 ALA A N 1
ATOM 732 C CA . ALA A 1 97 ? 3.767 14.390 1.166 1.00 91.81 97 ALA A CA 1
ATOM 733 C C . ALA A 1 97 ? 4.894 14.101 0.166 1.00 91.81 97 ALA A C 1
ATOM 735 O O . ALA A 1 97 ? 5.641 13.138 0.327 1.00 91.81 97 ALA A O 1
ATOM 736 N N . SER A 1 98 ? 5.007 14.921 -0.880 1.00 89.38 98 SER A N 1
ATOM 737 C CA . SER A 1 98 ? 6.011 14.770 -1.937 1.00 89.38 98 SER A CA 1
ATOM 738 C C . SER A 1 98 ? 6.273 16.103 -2.629 1.00 89.38 98 SER A C 1
ATOM 740 O O . SER A 1 98 ? 5.411 16.983 -2.642 1.00 89.38 98 SER A O 1
ATOM 742 N N . LYS A 1 99 ? 7.434 16.216 -3.277 1.00 88.06 99 LYS A N 1
ATOM 743 C CA . LYS A 1 99 ? 7.716 17.272 -4.258 1.00 88.06 99 LYS A CA 1
ATOM 744 C C . LYS A 1 99 ? 7.037 17.010 -5.615 1.00 88.06 99 LYS A C 1
ATOM 746 O O . LYS A 1 99 ? 7.012 17.888 -6.474 1.00 88.06 99 LYS A O 1
ATOM 751 N N . TYR A 1 100 ? 6.451 15.825 -5.804 1.00 84.19 100 TYR A N 1
ATOM 752 C CA . TYR A 1 100 ? 5.673 15.480 -6.990 1.00 84.19 100 TYR A CA 1
ATOM 753 C C . TYR A 1 100 ? 4.251 16.081 -6.928 1.00 84.19 100 TYR A C 1
ATOM 755 O O . TYR A 1 100 ? 3.516 15.831 -5.964 1.00 84.19 100 TYR A O 1
ATOM 763 N N . PRO A 1 101 ? 3.821 16.861 -7.937 1.00 85.19 101 PRO A N 1
ATOM 764 C CA . PRO A 1 101 ? 2.515 17.510 -7.921 1.00 85.19 101 PRO A CA 1
ATOM 765 C C . PRO A 1 101 ? 1.373 16.484 -7.941 1.00 85.19 101 PRO A C 1
ATOM 767 O O . PRO A 1 101 ? 1.414 15.493 -8.664 1.00 85.19 101 PRO A O 1
ATOM 770 N N . ALA A 1 102 ? 0.326 16.742 -7.151 1.00 84.69 102 ALA A N 1
ATOM 771 C CA . ALA A 1 102 ? -0.873 15.899 -7.056 1.00 84.69 102 ALA A CA 1
ATOM 772 C C . ALA A 1 102 ? -0.610 14.418 -6.684 1.00 84.69 102 ALA A C 1
ATOM 774 O O . ALA A 1 102 ? -1.406 13.539 -7.025 1.00 84.69 102 ALA A O 1
ATOM 775 N N . VAL A 1 103 ? 0.461 14.146 -5.925 1.00 86.50 103 VAL A N 1
ATOM 776 C CA . VAL A 1 103 ? 0.883 12.793 -5.506 1.00 86.50 103 VAL A CA 1
ATOM 777 C C . VAL A 1 103 ? -0.224 11.968 -4.838 1.00 86.50 103 VAL A C 1
ATOM 779 O O . VAL A 1 103 ? -0.272 10.752 -5.007 1.00 86.50 103 VAL A O 1
ATOM 782 N N . GLY A 1 104 ? -1.165 12.617 -4.143 1.00 83.19 104 GLY A N 1
ATOM 783 C CA . GLY A 1 104 ? -2.270 11.940 -3.459 1.00 83.19 104 GLY A CA 1
ATOM 784 C C . GLY A 1 104 ? -3.216 11.173 -4.390 1.00 83.19 104 GLY A C 1
ATOM 785 O O . GLY A 1 104 ? -3.843 10.223 -3.942 1.00 83.19 104 GLY A O 1
ATOM 786 N N . LYS A 1 105 ? -3.307 11.539 -5.678 1.00 81.31 105 LYS A N 1
ATOM 787 C CA . LYS A 1 105 ? -4.069 10.768 -6.681 1.00 81.31 105 LYS A CA 1
ATOM 788 C C . LYS A 1 105 ? -3.307 9.532 -7.166 1.00 81.31 105 LYS A C 1
ATOM 790 O O . LYS A 1 105 ? -3.915 8.612 -7.699 1.00 81.31 105 LYS A O 1
ATOM 795 N N . VAL A 1 106 ? -1.984 9.561 -7.050 1.00 82.44 106 VAL A N 1
ATOM 796 C CA . VAL A 1 106 ? -1.099 8.543 -7.608 1.00 82.44 106 VAL A CA 1
ATOM 797 C C . VAL A 1 106 ? -0.855 7.459 -6.576 1.00 82.44 106 VAL A C 1
ATOM 799 O O . VAL A 1 106 ? -1.125 6.309 -6.846 1.00 82.44 106 VAL A O 1
ATOM 802 N N . VAL A 1 107 ? -0.392 7.826 -5.385 1.00 87.06 107 VAL A N 1
ATOM 803 C CA . VAL A 1 107 ? 0.198 6.862 -4.446 1.00 87.06 107 VAL A CA 1
ATOM 804 C C . VAL A 1 107 ? -0.831 5.964 -3.761 1.00 87.06 107 VAL A C 1
ATOM 806 O O . VAL A 1 107 ? -0.492 4.873 -3.323 1.00 87.06 107 VAL A O 1
ATOM 809 N N . GLY A 1 108 ? -2.078 6.403 -3.634 1.00 91.00 108 GLY A N 1
ATOM 810 C CA . GLY A 1 108 ? -2.921 5.969 -2.535 1.00 91.00 108 GLY A CA 1
ATOM 811 C C . GLY A 1 108 ? -4.343 5.572 -2.864 1.00 91.00 108 GLY A C 1
ATOM 812 O O . GLY A 1 108 ? -5.053 6.320 -3.537 1.00 91.00 108 GLY A O 1
ATOM 813 N N . TYR A 1 109 ? -4.788 4.456 -2.293 1.00 94.94 109 TYR A N 1
ATOM 814 C CA . TYR A 1 109 ? -6.141 3.934 -2.443 1.00 94.94 109 TYR A CA 1
ATOM 815 C C . TYR A 1 109 ? -6.695 3.546 -1.074 1.00 94.94 109 TYR A C 1
ATOM 817 O O . TYR A 1 109 ? -6.037 2.864 -0.294 1.00 94.94 109 TYR A O 1
ATOM 825 N N . VAL A 1 110 ? -7.917 3.983 -0.778 1.00 96.06 110 VAL A N 1
ATOM 826 C CA . VAL A 1 110 ? -8.603 3.693 0.485 1.00 96.06 110 VAL A CA 1
ATOM 827 C C . VAL A 1 110 ? -10.068 3.367 0.225 1.00 96.06 110 VAL A C 1
ATOM 829 O O . VAL A 1 110 ? -10.693 3.951 -0.667 1.00 96.06 110 VAL A O 1
ATOM 832 N N . ARG A 1 111 ? -10.625 2.452 1.020 1.00 96.56 111 ARG A N 1
ATOM 833 C CA . ARG A 1 111 ? -12.038 2.064 0.973 1.00 96.56 111 ARG A CA 1
ATOM 834 C C . ARG A 1 111 ? -12.562 1.882 2.398 1.00 96.56 111 ARG A C 1
ATOM 836 O O . ARG A 1 111 ? -12.046 1.058 3.151 1.00 96.56 111 ARG A O 1
ATOM 843 N N . ALA A 1 112 ? -13.570 2.679 2.762 1.00 95.12 112 ALA A N 1
ATOM 844 C CA . ALA A 1 112 ? -14.214 2.629 4.077 1.00 95.12 112 ALA A CA 1
ATOM 845 C C . ALA A 1 112 ? -14.721 1.216 4.390 1.00 95.12 112 ALA A C 1
ATOM 847 O O . ALA A 1 112 ? -15.225 0.531 3.500 1.00 95.12 112 ALA A O 1
ATOM 848 N N . GLY A 1 113 ? -14.546 0.778 5.636 1.00 95.81 113 GLY A N 1
ATOM 849 C CA . GLY A 1 113 ? -14.886 -0.579 6.063 1.00 95.81 113 GLY A CA 1
ATOM 850 C C . GLY A 1 113 ? -14.010 -1.695 5.476 1.00 95.81 113 GLY A C 1
ATOM 851 O O . GLY A 1 113 ? -14.254 -2.853 5.796 1.00 95.81 113 GLY A O 1
ATOM 852 N N . VAL A 1 114 ? -12.980 -1.383 4.673 1.00 97.69 114 VAL A N 1
ATOM 853 C CA . VAL A 1 114 ? -12.068 -2.382 4.078 1.00 97.69 114 VAL A CA 1
ATOM 854 C C . VAL A 1 114 ? -10.603 -2.157 4.465 1.00 97.69 114 VAL A C 1
ATOM 856 O O . VAL A 1 114 ? -9.970 -3.062 5.007 1.00 97.69 114 VAL A O 1
ATOM 859 N N . GLY A 1 115 ? -10.064 -0.960 4.232 1.00 97.56 115 GLY A N 1
ATOM 860 C CA . GLY A 1 115 ? -8.657 -0.659 4.493 1.00 97.56 115 GLY A CA 1
ATOM 861 C C . GLY A 1 115 ? -8.045 0.240 3.426 1.00 97.56 115 GLY A C 1
ATOM 862 O O . GLY A 1 115 ? -8.749 1.003 2.753 1.00 97.56 115 GLY A O 1
ATOM 863 N N . GLY A 1 116 ? -6.724 0.175 3.279 1.00 97.31 116 GLY A N 1
ATOM 864 C CA . GLY A 1 116 ? -5.989 1.036 2.362 1.00 97.31 116 GLY A CA 1
ATOM 865 C C . GLY A 1 116 ? -4.650 0.471 1.909 1.00 97.31 116 GLY A C 1
ATOM 866 O O . GLY A 1 116 ? -4.051 -0.378 2.566 1.00 97.31 116 GLY A O 1
ATOM 867 N N . ILE A 1 117 ? -4.181 0.982 0.775 1.00 97.19 117 ILE A N 1
ATOM 868 C CA . ILE A 1 117 ? -2.889 0.663 0.177 1.00 97.19 117 ILE A CA 1
ATOM 869 C C . ILE A 1 117 ? -2.224 1.938 -0.345 1.00 97.19 117 ILE A C 1
ATOM 871 O O . ILE A 1 117 ? -2.844 2.758 -1.026 1.00 97.19 117 ILE A O 1
ATOM 875 N N . CYS A 1 118 ? -0.936 2.073 -0.054 1.00 95.69 118 CYS A N 1
ATOM 876 C CA . CYS A 1 118 ? -0.037 3.022 -0.681 1.00 95.69 118 CYS A CA 1
ATOM 877 C C . CYS A 1 118 ? 0.935 2.244 -1.554 1.00 95.69 118 CYS A C 1
ATOM 879 O O . CYS A 1 118 ? 1.635 1.359 -1.064 1.00 95.69 118 CYS A O 1
ATOM 881 N N . THR A 1 119 ? 1.023 2.606 -2.826 1.00 91.88 119 THR A N 1
ATOM 882 C CA . THR A 1 119 ? 2.106 2.165 -3.694 1.00 91.88 119 THR A CA 1
ATOM 883 C C . THR A 1 119 ? 2.924 3.400 -4.070 1.00 91.88 119 THR A C 1
ATOM 885 O O . THR A 1 119 ? 2.418 4.398 -4.572 1.00 91.88 119 THR A O 1
ATOM 888 N N . GLN A 1 120 ? 4.197 3.415 -3.709 1.00 87.69 120 GLN A N 1
ATOM 889 C CA . GLN A 1 120 ? 5.117 4.524 -3.957 1.00 87.69 120 GLN A CA 1
ATOM 890 C C . GLN A 1 120 ? 6.453 3.956 -4.427 1.00 87.69 120 GLN A C 1
ATOM 892 O O . GLN A 1 120 ? 6.674 2.767 -4.279 1.00 87.69 120 GLN A O 1
ATOM 897 N N . HIS A 1 121 ? 7.317 4.782 -5.026 1.00 83.00 121 HIS A N 1
ATOM 898 C CA . HIS A 1 121 ? 8.560 4.349 -5.688 1.00 83.00 121 HIS A CA 1
ATOM 899 C C . HIS A 1 121 ? 8.338 3.248 -6.756 1.00 83.00 121 HIS A C 1
ATOM 901 O O . HIS A 1 121 ? 7.973 2.117 -6.460 1.00 83.00 121 HIS A O 1
ATOM 907 N N . TYR A 1 122 ? 8.502 3.588 -8.043 1.00 81.19 122 TYR A N 1
ATOM 908 C CA . TYR A 1 122 ? 8.083 2.707 -9.150 1.00 81.19 122 TYR A CA 1
ATOM 909 C C . TYR A 1 122 ? 6.620 2.232 -8.986 1.00 81.19 122 TYR A C 1
ATOM 911 O O . TYR A 1 122 ? 6.312 1.046 -8.936 1.00 81.19 122 TYR A O 1
ATOM 919 N N . HIS A 1 123 ? 5.705 3.195 -8.893 1.00 81.06 123 HIS A N 1
ATOM 920 C CA . HIS A 1 123 ? 4.265 2.991 -8.708 1.00 81.06 123 HIS A CA 1
ATOM 921 C C . HIS A 1 123 ? 3.606 2.147 -9.823 1.00 81.06 123 HIS A C 1
ATOM 923 O O . HIS A 1 123 ? 3.905 2.343 -11.003 1.00 81.06 123 HIS A O 1
ATOM 929 N N . VAL A 1 124 ? 2.643 1.283 -9.464 1.00 86.31 124 VAL A N 1
ATOM 930 C CA . VAL A 1 124 ? 1.818 0.507 -10.412 1.00 86.31 124 VAL A CA 1
ATOM 931 C C . VAL A 1 124 ? 0.326 0.809 -10.176 1.00 86.31 124 VAL A C 1
ATOM 933 O O . VAL A 1 124 ? -0.291 0.194 -9.307 1.00 86.31 124 VAL A O 1
ATOM 936 N N . PRO A 1 125 ? -0.305 1.705 -10.969 1.00 85.38 125 PRO A N 1
ATOM 937 C CA . PRO A 1 125 ? -1.690 2.139 -10.729 1.00 85.38 125 PRO A CA 1
ATOM 938 C C . PRO A 1 125 ? -2.728 1.015 -10.744 1.00 85.38 125 PRO A C 1
ATOM 940 O O . PRO A 1 125 ? -3.775 1.120 -10.111 1.00 85.38 125 PRO A O 1
ATOM 943 N N . ALA A 1 126 ? -2.450 -0.057 -11.487 1.00 89.62 126 ALA A N 1
ATOM 944 C CA . ALA A 1 126 ? -3.354 -1.189 -11.631 1.00 89.62 126 ALA A CA 1
ATOM 945 C C . ALA A 1 126 ? -3.531 -1.996 -10.332 1.00 89.62 126 ALA A C 1
ATOM 947 O O . ALA A 1 126 ? -4.454 -2.798 -10.258 1.00 89.62 126 ALA A O 1
ATOM 948 N N . TRP A 1 127 ? -2.678 -1.805 -9.319 1.00 93.38 127 TRP A N 1
ATOM 949 C CA . TRP A 1 127 ? -2.712 -2.589 -8.080 1.00 93.38 127 TRP A CA 1
ATOM 950 C C . TRP A 1 127 ? -3.675 -2.053 -7.021 1.00 93.38 127 TRP A C 1
ATOM 952 O O . TRP A 1 127 ? -4.079 -2.809 -6.144 1.00 93.38 127 TRP A O 1
ATOM 962 N N . GLY A 1 128 ? -4.075 -0.782 -7.109 1.00 93.31 128 GLY A N 1
ATOM 963 C CA . GLY A 1 128 ? -4.873 -0.124 -6.075 1.00 93.31 128 GLY A CA 1
ATOM 964 C C . GLY A 1 128 ? -6.211 -0.808 -5.780 1.00 93.31 128 GLY A C 1
ATOM 965 O O . GLY A 1 128 ? -6.432 -1.278 -4.668 1.00 93.31 128 GLY A O 1
ATOM 966 N N . GLU A 1 129 ? -7.104 -0.885 -6.770 1.00 95.00 129 GLU A N 1
ATOM 967 C CA . GLU A 1 129 ? -8.432 -1.497 -6.581 1.00 95.00 129 GLU A CA 1
ATOM 968 C C . GLU A 1 129 ? -8.369 -3.019 -6.325 1.00 95.00 129 GLU A C 1
ATOM 970 O O . GLU A 1 129 ? -9.007 -3.458 -5.370 1.00 95.00 129 GLU A O 1
ATOM 975 N N . PRO A 1 130 ? -7.562 -3.828 -7.048 1.00 95.75 130 PRO A N 1
ATOM 976 C CA . PRO A 1 130 ? -7.450 -5.262 -6.760 1.00 95.75 130 PRO A CA 1
ATOM 977 C C . PRO A 1 130 ? -6.933 -5.578 -5.352 1.00 95.75 130 PRO A C 1
ATOM 979 O O . PRO A 1 130 ? -7.386 -6.538 -4.733 1.00 95.75 130 PRO A O 1
ATOM 982 N N . ALA A 1 131 ? -6.015 -4.768 -4.814 1.00 97.06 131 AL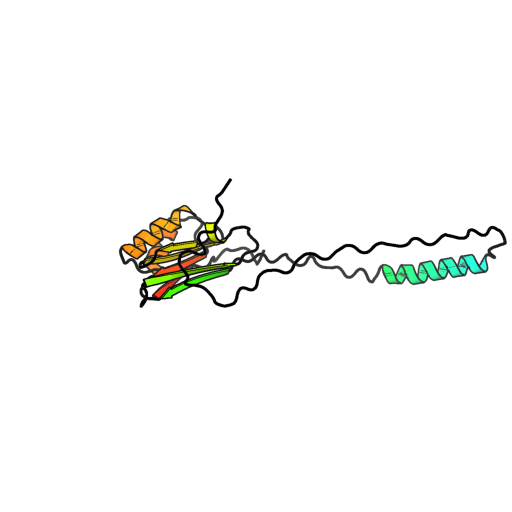A A N 1
ATOM 983 C CA . ALA A 1 131 ? -5.561 -4.922 -3.435 1.00 97.06 131 ALA A CA 1
ATOM 984 C C . ALA A 1 131 ? -6.697 -4.670 -2.434 1.00 97.06 131 ALA A C 1
ATOM 986 O O . ALA A 1 131 ? -6.859 -5.427 -1.480 1.00 97.06 131 ALA A O 1
ATOM 987 N N . LEU A 1 132 ? -7.519 -3.641 -2.669 1.00 97.88 132 LEU A N 1
ATOM 988 C CA . LEU A 1 132 ? -8.703 -3.374 -1.850 1.00 97.88 132 LEU A CA 1
ATOM 989 C C . LEU A 1 132 ? -9.746 -4.494 -1.971 1.00 97.88 132 LEU A C 1
ATOM 991 O O . LEU A 1 132 ? -10.393 -4.824 -0.981 1.00 97.88 132 LEU A O 1
ATOM 995 N N . ASP A 1 133 ? -9.903 -5.099 -3.147 1.00 98.25 133 ASP A N 1
ATOM 996 C CA . ASP A 1 133 ? -10.796 -6.246 -3.339 1.00 98.25 133 ASP A CA 1
ATOM 997 C C . ASP A 1 133 ? -10.304 -7.481 -2.568 1.00 98.25 133 ASP A C 1
ATOM 999 O O . ASP A 1 133 ? -11.101 -8.158 -1.917 1.00 98.25 133 ASP A O 1
ATOM 1003 N N . ALA A 1 134 ? -8.992 -7.733 -2.556 1.00 98.12 134 ALA A N 1
ATOM 1004 C CA . ALA A 1 134 ? -8.392 -8.804 -1.763 1.00 98.12 134 ALA A CA 1
ATOM 1005 C C . ALA A 1 134 ? -8.565 -8.574 -0.250 1.00 98.12 134 ALA A C 1
ATOM 1007 O O . ALA A 1 134 ? -8.955 -9.493 0.473 1.00 98.12 134 ALA A O 1
ATOM 1008 N N . LEU A 1 135 ? -8.353 -7.340 0.227 1.00 98.25 135 LEU A N 1
ATOM 1009 C CA . LEU A 1 135 ? -8.627 -6.967 1.620 1.00 98.25 135 LEU A CA 1
ATOM 1010 C C . LEU A 1 135 ? -10.108 -7.153 1.977 1.00 98.25 135 LEU A C 1
ATOM 1012 O O . LEU A 1 135 ? -10.422 -7.683 3.041 1.00 98.25 135 LEU A O 1
ATOM 1016 N N . ALA A 1 136 ? -11.024 -6.773 1.081 1.00 98.00 136 ALA A N 1
ATOM 1017 C CA . ALA A 1 136 ? -12.462 -6.957 1.284 1.00 98.00 136 ALA A CA 1
ATOM 1018 C C . ALA A 1 136 ? -12.858 -8.442 1.352 1.00 98.00 136 ALA A C 1
ATOM 1020 O O . ALA A 1 136 ? -13.792 -8.796 2.068 1.00 98.00 136 ALA A O 1
ATOM 1021 N N . ALA A 1 137 ? -12.128 -9.314 0.651 1.00 97.94 137 ALA A N 1
ATOM 1022 C CA . ALA A 1 137 ? -12.273 -10.765 0.738 1.00 97.94 137 ALA A CA 1
ATOM 1023 C C . ALA A 1 137 ? -11.632 -11.378 2.004 1.00 97.94 137 ALA A C 1
ATOM 1025 O O . ALA A 1 137 ? -11.729 -12.586 2.215 1.00 97.94 137 ALA A O 1
ATOM 1026 N N . GLY A 1 138 ? -10.993 -10.567 2.854 1.00 97.31 138 GLY A N 1
ATOM 1027 C CA . GLY A 1 138 ? -10.386 -10.994 4.114 1.00 97.31 138 GLY A CA 1
ATOM 1028 C C . GLY A 1 138 ? -8.926 -11.439 4.008 1.00 97.31 138 GLY A C 1
ATOM 1029 O O . GLY A 1 138 ? -8.390 -11.969 4.987 1.00 97.31 138 GLY A O 1
ATOM 1030 N N . ALA A 1 139 ? -8.267 -11.228 2.863 1.00 98.12 139 ALA A N 1
ATOM 1031 C CA . ALA A 1 139 ? -6.844 -11.517 2.729 1.00 98.12 139 ALA A CA 1
ATOM 1032 C C . ALA A 1 139 ? -6.026 -10.630 3.692 1.00 98.12 139 ALA A C 1
ATOM 1034 O O . ALA A 1 139 ? -6.271 -9.423 3.766 1.00 98.12 139 ALA A O 1
ATOM 1035 N N . PRO A 1 140 ? -5.057 -11.190 4.440 1.00 98.06 140 PRO A N 1
ATOM 1036 C CA . PRO A 1 140 ? -4.184 -10.393 5.290 1.00 98.06 140 PRO A CA 1
ATOM 1037 C C . PRO A 1 140 ? -3.244 -9.511 4.442 1.00 98.06 140 PRO A C 1
ATOM 1039 O O . PRO A 1 140 ? -2.838 -9.929 3.351 1.00 98.06 140 PRO A O 1
ATOM 1042 N N . PRO A 1 141 ? -2.853 -8.318 4.929 1.00 98.44 141 PRO A N 1
ATOM 1043 C CA . PRO A 1 141 ? -1.979 -7.384 4.209 1.00 98.44 141 PRO A CA 1
ATOM 1044 C C . PRO A 1 141 ? -0.696 -8.002 3.632 1.00 98.44 141 PRO A C 1
ATOM 1046 O O . PRO A 1 141 ? -0.301 -7.677 2.513 1.00 98.44 141 PRO A O 1
ATOM 1049 N N . GLU A 1 142 ? -0.057 -8.922 4.356 1.00 98.31 142 GLU A N 1
ATOM 1050 C CA . GLU A 1 142 ? 1.156 -9.623 3.924 1.00 98.31 142 GLU A CA 1
ATOM 1051 C C . GLU A 1 142 ? 0.899 -10.486 2.687 1.00 98.31 142 GLU A C 1
ATOM 1053 O O . GLU A 1 142 ? 1.712 -10.512 1.763 1.00 98.31 142 GLU A O 1
ATOM 1058 N N . GLN A 1 143 ? -0.247 -11.171 2.656 1.00 98.38 143 GLN A N 1
ATOM 1059 C CA . GLN A 1 143 ? -0.648 -11.982 1.513 1.00 98.38 143 GLN A CA 1
ATOM 1060 C C . GLN A 1 143 ? -0.955 -11.098 0.306 1.00 98.38 143 GLN A C 1
ATOM 1062 O O . GLN A 1 143 ? -0.506 -11.414 -0.789 1.00 98.38 143 GLN A O 1
ATOM 1067 N N . VAL A 1 144 ? -1.635 -9.964 0.508 1.00 98.19 144 VAL A N 1
ATOM 1068 C CA . VAL A 1 144 ? -1.894 -8.993 -0.567 1.00 98.19 144 VAL A CA 1
ATOM 1069 C C . VAL A 1 144 ? -0.583 -8.510 -1.189 1.00 98.19 144 VAL A C 1
ATOM 1071 O O . VAL A 1 144 ? -0.438 -8.529 -2.408 1.00 98.19 144 VAL A O 1
ATOM 1074 N N . ILE A 1 145 ? 0.407 -8.133 -0.374 1.00 97.88 145 ILE A N 1
ATOM 1075 C CA . ILE A 1 145 ? 1.734 -7.735 -0.869 1.00 97.88 145 ILE A CA 1
ATOM 1076 C C . ILE A 1 145 ? 2.409 -8.886 -1.627 1.00 97.88 145 ILE A C 1
ATOM 1078 O O . ILE A 1 145 ? 2.924 -8.676 -2.726 1.00 97.88 145 ILE A O 1
ATOM 1082 N N . ALA A 1 146 ? 2.393 -10.100 -1.071 1.00 97.44 146 ALA A N 1
ATOM 1083 C CA . ALA A 1 146 ? 2.991 -11.267 -1.712 1.00 97.44 146 ALA A CA 1
ATOM 1084 C C . ALA A 1 146 ? 2.334 -11.589 -3.065 1.00 97.44 146 ALA A C 1
ATOM 1086 O O . ALA A 1 146 ? 3.033 -11.917 -4.023 1.00 97.44 146 ALA A O 1
ATOM 1087 N N . ASP A 1 147 ? 1.010 -11.456 -3.159 1.00 97.19 147 ASP A N 1
ATOM 1088 C CA . ASP A 1 147 ? 0.245 -11.673 -4.384 1.00 97.19 147 ASP A CA 1
ATOM 1089 C C . ASP A 1 147 ? 0.595 -10.647 -5.465 1.00 97.19 147 ASP A C 1
ATOM 1091 O O . ASP A 1 147 ? 0.814 -11.028 -6.615 1.00 97.19 147 ASP A O 1
ATOM 1095 N N . LEU A 1 148 ? 0.703 -9.365 -5.099 1.00 95.75 148 LEU A N 1
ATOM 1096 C CA . LEU A 1 148 ? 1.059 -8.289 -6.030 1.00 95.75 148 LEU A CA 1
ATOM 1097 C C . LEU A 1 148 ? 2.491 -8.423 -6.568 1.00 95.75 148 LEU A C 1
ATOM 1099 O O . LEU A 1 148 ? 2.740 -8.138 -7.738 1.00 95.75 148 LEU A O 1
ATOM 1103 N N . LEU A 1 149 ? 3.433 -8.858 -5.726 1.00 96.19 149 LEU A N 1
ATOM 1104 C CA . LEU A 1 149 ? 4.853 -8.947 -6.082 1.00 96.19 149 LEU A CA 1
ATOM 1105 C C . LEU A 1 149 ? 5.247 -10.270 -6.750 1.00 96.19 149 LEU A C 1
ATOM 1107 O O . LEU A 1 149 ? 6.355 -10.358 -7.283 1.00 96.19 149 LEU A O 1
ATOM 1111 N N . ARG A 1 150 ? 4.384 -11.296 -6.710 1.00 95.25 150 ARG A N 1
ATOM 1112 C CA . ARG A 1 150 ? 4.693 -12.669 -7.150 1.00 95.25 150 ARG A CA 1
ATOM 1113 C C . ARG A 1 150 ? 5.360 -12.714 -8.525 1.00 95.25 150 ARG A C 1
ATOM 1115 O O . ARG A 1 150 ? 6.425 -13.313 -8.660 1.00 95.25 150 ARG A O 1
ATOM 1122 N N . ASP A 1 151 ? 4.751 -12.037 -9.493 1.00 90.81 151 ASP A N 1
ATOM 1123 C CA . ASP A 1 151 ? 5.160 -12.047 -10.901 1.00 90.81 151 ASP A CA 1
ATOM 1124 C C . ASP A 1 151 ? 5.682 -10.679 -11.371 1.00 90.81 151 ASP A C 1
ATOM 1126 O O . ASP A 1 151 ? 5.796 -10.423 -12.570 1.00 90.81 151 ASP A O 1
ATOM 1130 N N . ASP A 1 152 ? 5.997 -9.777 -10.435 1.00 93.88 152 ASP A N 1
ATOM 1131 C CA . ASP A 1 152 ? 6.508 -8.451 -10.762 1.00 93.88 152 ASP A CA 1
ATOM 1132 C C . ASP A 1 152 ? 8.040 -8.470 -10.923 1.00 93.88 152 ASP A C 1
ATOM 1134 O O . ASP A 1 152 ? 8.766 -8.578 -9.927 1.00 93.88 152 ASP A O 1
ATOM 1138 N N . PRO A 1 153 ? 8.578 -8.289 -12.146 1.00 93.06 153 PRO A N 1
ATOM 1139 C CA . PRO A 1 153 ? 10.023 -8.219 -12.352 1.00 93.06 153 PRO A CA 1
ATOM 1140 C C . PRO A 1 153 ? 10.654 -6.998 -11.666 1.00 93.06 153 PRO A C 1
ATOM 1142 O O . PRO A 1 153 ? 11.860 -6.978 -11.436 1.00 93.06 153 PRO A O 1
ATOM 1145 N N . GLY A 1 154 ? 9.852 -5.979 -11.337 1.00 91.62 154 GLY A N 1
ATOM 1146 C CA . GLY A 1 154 ? 10.288 -4.764 -10.657 1.00 91.62 154 GLY A CA 1
ATOM 1147 C C . GLY A 1 154 ? 10.193 -4.810 -9.133 1.00 91.62 154 GLY A C 1
ATOM 1148 O O . GLY A 1 154 ? 10.391 -3.763 -8.520 1.00 91.62 154 GLY A O 1
ATOM 1149 N N . ARG A 1 155 ? 9.892 -5.963 -8.512 1.00 92.81 155 ARG A N 1
ATOM 1150 C CA . ARG A 1 155 ? 9.549 -6.055 -7.078 1.00 92.81 155 ARG A CA 1
ATOM 1151 C C . ARG A 1 155 ? 10.568 -5.401 -6.142 1.00 92.81 155 ARG A C 1
ATOM 1153 O O . ARG A 1 155 ? 10.183 -4.750 -5.178 1.00 92.81 155 ARG A O 1
ATOM 1160 N N . GLU A 1 156 ? 11.856 -5.503 -6.459 1.00 93.25 156 GLU A N 1
ATOM 1161 C CA . GLU A 1 156 ? 12.953 -4.958 -5.643 1.00 93.25 156 GLU A CA 1
ATOM 1162 C C . GLU A 1 156 ? 13.048 -3.423 -5.692 1.00 93.25 156 GLU A C 1
ATOM 1164 O O . GLU A 1 156 ? 13.736 -2.811 -4.877 1.00 93.25 156 GLU A O 1
ATOM 1169 N N . MET A 1 157 ? 12.327 -2.798 -6.626 1.00 91.19 157 MET A N 1
ATOM 1170 C CA . MET A 1 157 ? 12.193 -1.349 -6.779 1.00 91.19 157 MET A CA 1
ATOM 1171 C C . MET A 1 157 ? 10.847 -0.827 -6.270 1.00 91.19 157 MET A C 1
ATOM 1173 O O . MET A 1 157 ? 10.611 0.374 -6.336 1.00 91.19 157 MET A O 1
ATOM 1177 N N . ARG A 1 158 ? 9.930 -1.686 -5.808 1.00 93.62 158 ARG A N 1
ATOM 1178 C CA . ARG A 1 158 ? 8.609 -1.248 -5.332 1.00 93.62 158 ARG A CA 1
ATOM 1179 C C . ARG A 1 158 ? 8.680 -0.830 -3.873 1.00 93.62 15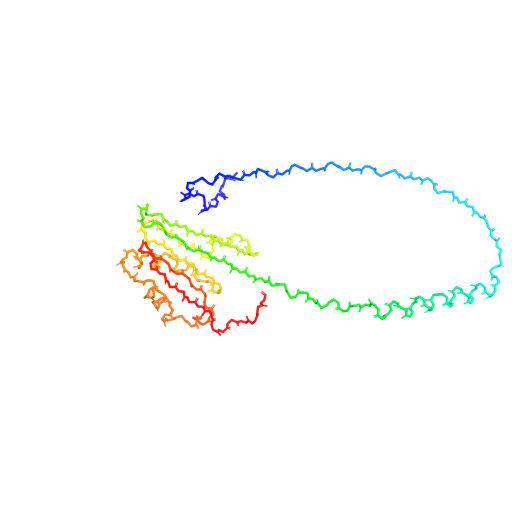8 ARG A C 1
ATOM 1181 O O . ARG A 1 158 ? 9.382 -1.453 -3.081 1.00 93.62 158 ARG A O 1
ATOM 1188 N N . GLN A 1 159 ? 7.880 0.161 -3.498 1.00 95.00 159 GLN A N 1
ATOM 1189 C CA . GLN A 1 159 ? 7.576 0.439 -2.101 1.00 95.00 159 GLN A CA 1
ATOM 1190 C C . GLN A 1 159 ? 6.063 0.379 -1.871 1.00 95.00 159 GLN A C 1
ATOM 1192 O O . GLN A 1 159 ? 5.285 1.072 -2.526 1.00 95.00 159 GLN A O 1
ATOM 1197 N N . LEU A 1 160 ? 5.630 -0.471 -0.943 1.00 95.94 160 LEU A N 1
ATOM 1198 C CA . LEU A 1 160 ? 4.217 -0.716 -0.660 1.00 95.94 160 LEU A CA 1
ATOM 1199 C C . LEU A 1 160 ? 3.951 -0.597 0.838 1.00 95.94 160 LEU A C 1
ATOM 1201 O O . LEU A 1 160 ? 4.771 -1.012 1.655 1.00 95.94 160 LEU A O 1
ATOM 1205 N N . ALA A 1 161 ? 2.777 -0.094 1.191 1.00 97.31 161 ALA A N 1
ATOM 1206 C CA . ALA A 1 161 ? 2.210 -0.214 2.527 1.00 97.31 161 ALA A CA 1
ATOM 1207 C C . ALA A 1 161 ? 0.733 -0.586 2.398 1.00 97.31 161 ALA A C 1
ATOM 1209 O O . ALA A 1 161 ? 0.024 0.010 1.591 1.00 97.31 161 ALA A O 1
ATOM 1210 N N . VAL A 1 162 ? 0.273 -1.561 3.175 1.00 98.19 162 VAL A N 1
ATOM 1211 C CA . VAL A 1 162 ? -1.110 -2.055 3.163 1.00 98.19 162 VAL A CA 1
ATOM 1212 C C . VAL A 1 162 ? -1.604 -2.134 4.603 1.00 98.19 162 VAL A C 1
ATOM 1214 O O . VAL A 1 162 ? -0.873 -2.611 5.467 1.00 98.19 162 VAL A O 1
ATOM 1217 N N . ILE A 1 163 ? -2.831 -1.679 4.858 1.00 98.38 163 ILE A N 1
ATOM 1218 C CA . ILE A 1 163 ? -3.524 -1.807 6.147 1.00 98.38 163 ILE A CA 1
ATOM 1219 C C . ILE A 1 163 ? -4.948 -2.318 5.919 1.00 98.38 163 ILE A C 1
ATOM 1221 O O . ILE A 1 163 ? -5.607 -1.901 4.965 1.00 98.38 163 ILE A O 1
ATOM 1225 N N . ASP A 1 164 ? -5.441 -3.187 6.796 1.00 98.06 164 ASP A N 1
ATOM 1226 C CA . ASP A 1 164 ? -6.840 -3.626 6.799 1.00 98.06 164 ASP A CA 1
ATOM 1227 C C . ASP A 1 164 ? -7.651 -2.993 7.941 1.00 98.06 164 ASP A C 1
ATOM 1229 O O . ASP A 1 164 ? -7.087 -2.380 8.846 1.00 98.06 164 ASP A O 1
ATOM 1233 N N . MET A 1 165 ? -8.981 -3.150 7.939 1.00 97.06 165 MET A N 1
ATOM 1234 C CA . MET A 1 165 ? -9.825 -2.595 9.014 1.00 97.06 165 MET A CA 1
ATOM 1235 C C . MET A 1 165 ? -9.614 -3.204 10.398 1.00 97.06 165 MET A C 1
ATOM 1237 O O . MET A 1 165 ? -10.068 -2.618 11.377 1.00 97.06 165 MET A O 1
ATOM 1241 N N . SER A 1 166 ? -8.955 -4.357 10.508 1.00 95.94 166 SER A N 1
ATOM 1242 C CA . SER A 1 166 ? -8.598 -4.925 11.811 1.00 95.94 166 SER A CA 1
ATOM 1243 C C . SER A 1 166 ? -7.330 -4.295 12.399 1.00 95.94 166 SER A C 1
ATOM 1245 O O . SER A 1 166 ? -6.944 -4.624 13.518 1.00 95.94 166 SER A O 1
ATOM 1247 N N . GLY A 1 167 ? -6.688 -3.381 11.661 1.00 94.81 167 GLY A N 1
ATOM 1248 C CA . GLY A 1 167 ? -5.446 -2.724 12.054 1.00 94.81 167 GLY A CA 1
ATOM 1249 C C . GLY A 1 167 ? -4.196 -3.551 11.759 1.00 94.81 167 GLY A C 1
ATOM 1250 O O . GLY A 1 167 ? -3.103 -3.143 12.150 1.00 94.81 167 GLY A O 1
ATOM 1251 N N . ARG A 1 168 ? -4.316 -4.691 11.061 1.00 97.50 168 ARG A N 1
ATOM 1252 C CA . ARG A 1 168 ? -3.145 -5.424 10.563 1.00 97.50 168 ARG A CA 1
ATOM 1253 C C . ARG A 1 168 ? -2.529 -4.611 9.435 1.00 97.50 168 ARG A C 1
ATOM 1255 O O . ARG A 1 168 ? -3.254 -4.073 8.597 1.00 97.50 168 ARG A O 1
ATOM 1262 N N . ALA A 1 169 ? -1.203 -4.533 9.403 1.00 97.62 169 ALA A N 1
ATOM 1263 C CA . ALA A 1 169 ? -0.486 -3.769 8.396 1.00 97.62 169 ALA A CA 1
ATOM 1264 C C . ALA A 1 169 ? 0.799 -4.473 7.967 1.00 97.62 169 ALA A C 1
ATOM 1266 O O . ALA A 1 169 ? 1.507 -5.042 8.794 1.00 97.62 169 ALA A O 1
ATOM 1267 N N . ALA A 1 170 ? 1.122 -4.354 6.683 1.00 98.06 170 ALA A N 1
ATOM 1268 C CA . ALA A 1 170 ? 2.346 -4.874 6.097 1.00 98.06 170 ALA A CA 1
ATOM 1269 C C . ALA A 1 170 ? 3.005 -3.818 5.206 1.00 98.06 170 ALA A C 1
ATOM 1271 O O . ALA A 1 170 ? 2.334 -2.961 4.623 1.00 98.06 170 ALA A O 1
ATOM 1272 N N . VAL A 1 171 ? 4.331 -3.887 5.098 1.00 97.31 171 VAL A N 1
ATOM 1273 C CA . VAL A 1 171 ? 5.134 -2.982 4.271 1.00 97.31 171 VAL A CA 1
ATOM 1274 C C . VAL A 1 171 ? 6.136 -3.768 3.437 1.00 97.31 171 VAL A C 1
ATOM 1276 O O . VAL A 1 171 ? 6.682 -4.772 3.888 1.00 97.31 171 VAL A O 1
ATOM 1279 N N . HIS A 1 172 ? 6.403 -3.279 2.231 1.00 96.00 172 HIS A N 1
ATOM 1280 C CA . HIS A 1 172 ? 7.474 -3.752 1.360 1.00 96.00 172 HIS A CA 1
ATOM 1281 C C . HIS A 1 172 ? 8.365 -2.568 1.006 1.00 96.00 172 HIS A C 1
ATOM 1283 O O . HIS A 1 172 ? 7.866 -1.546 0.534 1.00 96.00 172 HIS A O 1
ATOM 1289 N N . ASN A 1 173 ? 9.667 -2.699 1.250 1.00 94.12 173 ASN A N 1
ATOM 1290 C CA . ASN A 1 173 ? 10.650 -1.668 0.938 1.00 94.12 173 ASN A CA 1
ATOM 1291 C C . ASN A 1 173 ? 11.567 -2.142 -0.192 1.00 94.12 173 ASN A C 1
ATOM 1293 O O . ASN A 1 173 ? 11.905 -3.327 -0.242 1.00 94.12 173 ASN A O 1
ATOM 1297 N N . PRO A 1 174 ? 12.011 -1.226 -1.064 1.00 90.38 174 PRO A N 1
ATOM 1298 C CA . PRO A 1 174 ? 12.901 -1.571 -2.154 1.00 90.38 174 PRO A CA 1
ATOM 1299 C C . PRO A 1 174 ? 14.270 -1.992 -1.610 1.00 90.38 174 PRO A C 1
ATOM 1301 O O . PRO A 1 174 ? 14.796 -1.381 -0.678 1.00 90.38 174 PRO A O 1
ATOM 1304 N N . THR A 1 175 ? 14.863 -3.018 -2.215 1.00 90.94 175 THR A N 1
ATOM 1305 C CA . THR A 1 175 ? 16.207 -3.512 -1.874 1.00 90.94 175 THR A CA 1
ATOM 1306 C C . THR A 1 175 ? 17.268 -3.008 -2.853 1.00 90.94 175 THR A C 1
ATOM 1308 O O . THR A 1 175 ? 18.450 -2.979 -2.516 1.00 90.94 175 THR A O 1
ATOM 1311 N N . THR A 1 176 ? 16.856 -2.557 -4.044 1.00 85.19 176 THR A N 1
ATOM 1312 C CA . THR A 1 176 ? 17.749 -2.088 -5.116 1.00 85.19 176 THR A CA 1
ATOM 1313 C C . THR A 1 176 ? 17.538 -0.618 -5.483 1.00 85.19 176 THR A C 1
ATOM 1315 O O . THR A 1 176 ? 17.941 -0.189 -6.564 1.00 85.19 176 THR A O 1
ATOM 1318 N N . ALA A 1 177 ? 16.904 0.169 -4.606 1.00 74.81 177 ALA A N 1
ATOM 1319 C CA . ALA A 1 177 ? 16.735 1.601 -4.836 1.00 74.81 177 ALA A CA 1
ATOM 1320 C C . ALA A 1 177 ? 18.106 2.303 -4.955 1.00 74.81 177 ALA A C 1
ATOM 1322 O O . ALA A 1 177 ? 19.002 2.027 -4.149 1.00 74.81 177 ALA A O 1
ATOM 1323 N N . PRO A 1 178 ? 18.293 3.213 -5.932 1.00 71.75 178 PRO A N 1
ATOM 1324 C CA . PRO A 1 178 ? 19.497 4.032 -5.990 1.00 71.75 178 PRO A CA 1
ATOM 1325 C C . PRO A 1 178 ? 19.634 4.872 -4.705 1.00 71.75 178 PRO A C 1
ATOM 1327 O O . PRO A 1 178 ? 18.619 5.192 -4.075 1.00 71.75 178 PRO A O 1
ATOM 1330 N N . PRO A 1 179 ? 20.868 5.229 -4.296 1.00 66.56 179 PRO A N 1
ATOM 1331 C CA . PRO A 1 179 ? 21.091 6.126 -3.163 1.00 66.56 179 PRO A CA 1
ATOM 1332 C C . PRO A 1 179 ? 20.301 7.428 -3.349 1.00 66.56 179 PRO A C 1
ATOM 1334 O O . PRO A 1 179 ? 20.057 7.836 -4.482 1.00 66.56 179 PRO A O 1
ATOM 1337 N N . ALA A 1 180 ? 19.859 8.014 -2.230 1.00 58.22 180 ALA A N 1
ATOM 1338 C CA . ALA A 1 180 ? 18.858 9.081 -2.177 1.00 58.22 180 ALA A CA 1
ATOM 1339 C C . ALA A 1 180 ? 19.045 10.145 -3.275 1.00 58.22 180 ALA A C 1
ATOM 1341 O O . ALA A 1 180 ? 19.972 10.944 -3.207 1.00 58.22 180 ALA A O 1
ATOM 1342 N N . SER A 1 181 ? 18.144 10.136 -4.262 1.00 51.28 181 SER A N 1
ATOM 1343 C CA . SER A 1 181 ? 18.009 11.165 -5.300 1.00 51.28 181 SER A CA 1
ATOM 1344 C C . SER A 1 181 ? 17.153 12.329 -4.830 1.00 51.28 181 SER A C 1
ATOM 1346 O O . SER A 1 181 ? 16.101 12.053 -4.206 1.00 51.28 181 SER A O 1
#

Foldseek 3Di:
DDDDPDP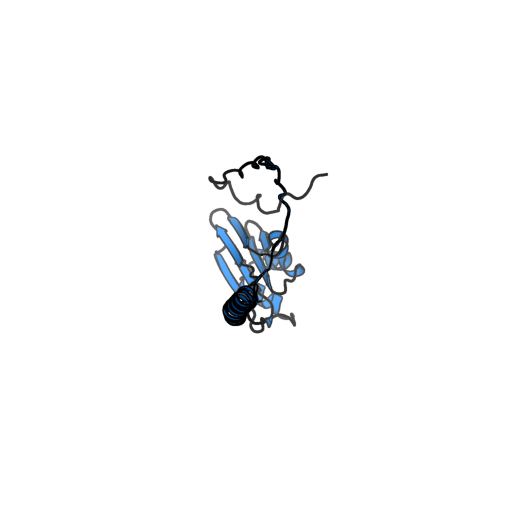APDQDPDDPDDDDDDDDDDDDDDDDDDDDDDDDDDDPDVVNVVVVVVVCVVVVVVVVVPPPPPDPPPPFWDKDKDWDADLVQQGIHMDMDTPDPPCVVFFWAADRNFWIKGKDFVGDRVLGVVLSVCSVVVNAQVVSLCVVLVPDPCQLRIWMWIATSVGGIDIRDHPPDDPGD

Radius of gyration: 30.81 Å; chains: 1; bounding box: 69×81×32 Å